Protein AF-N9K340-F1 (afdb_monomer)

Radius of gyration: 23.44 Å; Cα contacts (8 Å, |Δi|>4): 65; chains: 1; bounding box: 48×36×66 Å

Structure (mmCIF, N/CA/C/O backbone):
data_AF-N9K340-F1
#
_entry.id   AF-N9K340-F1
#
loop_
_atom_site.group_PDB
_atom_site.id
_atom_site.type_symbol
_atom_site.label_atom_id
_atom_site.label_alt_id
_atom_site.label_comp_id
_atom_site.label_asym_id
_atom_site.label_entity_id
_atom_site.label_seq_id
_atom_site.pdbx_PDB_ins_code
_atom_site.Cartn_x
_atom_site.Cartn_y
_atom_site.Cartn_z
_atom_site.occupancy
_atom_site.B_iso_or_equiv
_atom_site.auth_seq_id
_atom_site.auth_comp_id
_atom_site.auth_asym_id
_atom_site.auth_atom_id
_atom_site.pdbx_PDB_model_num
ATOM 1 N N . MET A 1 1 ? 16.038 -24.408 -28.583 1.00 32.75 1 MET A N 1
ATOM 2 C CA . MET A 1 1 ? 15.960 -24.865 -27.180 1.00 32.75 1 MET A CA 1
ATOM 3 C C . MET A 1 1 ? 16.897 -23.993 -26.368 1.00 32.75 1 MET A C 1
ATOM 5 O O . MET A 1 1 ? 18.080 -24.291 -26.324 1.00 32.75 1 MET A O 1
ATOM 9 N N . ASN A 1 2 ? 16.390 -22.900 -25.800 1.00 34.09 2 ASN A N 1
ATOM 10 C CA . ASN A 1 2 ? 17.144 -22.103 -24.834 1.00 34.09 2 ASN A CA 1
ATOM 11 C C . ASN A 1 2 ? 16.528 -22.350 -23.462 1.00 34.09 2 ASN A C 1
ATOM 13 O O . ASN A 1 2 ? 15.312 -22.274 -23.296 1.00 34.09 2 ASN A O 1
ATOM 17 N N . GLN A 1 3 ? 17.383 -22.768 -22.536 1.00 34.19 3 GLN A N 1
ATOM 18 C CA . GLN A 1 3 ? 17.030 -23.144 -21.179 1.00 34.19 3 GLN A CA 1
ATOM 19 C C . GLN A 1 3 ? 16.557 -21.898 -20.428 1.00 34.19 3 GLN A C 1
ATOM 21 O O . GLN A 1 3 ? 17.301 -20.932 -20.288 1.00 34.19 3 GLN A O 1
ATOM 26 N N . ILE A 1 4 ? 15.304 -21.933 -19.979 1.00 35.50 4 ILE A N 1
ATOM 27 C CA . ILE A 1 4 ? 14.717 -20.955 -19.068 1.00 35.50 4 ILE A CA 1
ATOM 28 C C . ILE A 1 4 ? 15.376 -21.186 -17.710 1.00 35.50 4 ILE A C 1
ATOM 30 O O . ILE A 1 4 ? 15.131 -22.204 -17.056 1.00 35.50 4 ILE A O 1
ATOM 34 N N . THR A 1 5 ? 16.240 -20.267 -17.294 1.00 33.69 5 THR A N 1
ATOM 35 C CA . THR A 1 5 ? 16.704 -20.179 -15.912 1.00 33.69 5 THR A CA 1
ATOM 36 C C . THR A 1 5 ? 15.493 -19.836 -15.054 1.00 33.69 5 THR A C 1
ATOM 38 O O . THR A 1 5 ? 15.074 -18.685 -14.971 1.00 33.69 5 THR A O 1
ATOM 41 N N . LYS A 1 6 ? 14.889 -20.864 -14.452 1.00 36.81 6 LYS A N 1
ATOM 42 C CA . LYS A 1 6 ? 13.916 -20.696 -13.374 1.00 36.81 6 LYS A CA 1
ATOM 43 C C . LYS A 1 6 ? 14.545 -19.814 -12.297 1.00 36.81 6 LYS A C 1
ATOM 45 O O . LYS A 1 6 ? 15.700 -20.022 -11.924 1.00 36.81 6 LYS A O 1
ATOM 50 N N . CYS A 1 7 ? 13.778 -18.830 -11.840 1.00 34.84 7 CYS A N 1
ATOM 51 C CA . CYS A 1 7 ? 14.108 -17.972 -10.712 1.00 34.84 7 CYS A CA 1
ATOM 52 C C . CYS A 1 7 ? 14.379 -18.870 -9.489 1.00 34.84 7 CYS A C 1
ATOM 54 O O . CYS A 1 7 ? 13.453 -19.395 -8.881 1.00 34.84 7 CYS A O 1
ATOM 56 N N . ASN A 1 8 ? 15.655 -19.131 -9.202 1.00 35.75 8 ASN A N 1
ATOM 57 C CA . ASN A 1 8 ? 16.120 -20.098 -8.199 1.00 35.75 8 ASN A CA 1
ATOM 58 C C . ASN A 1 8 ? 16.281 -19.479 -6.802 1.00 35.75 8 ASN A C 1
ATOM 60 O O . ASN A 1 8 ? 17.032 -20.002 -5.982 1.00 35.75 8 ASN A O 1
ATOM 64 N N . ASP A 1 9 ? 15.608 -18.366 -6.520 1.00 34.22 9 ASP A N 1
ATOM 65 C CA . ASP A 1 9 ? 15.718 -17.705 -5.225 1.00 34.22 9 ASP A CA 1
ATOM 66 C C . ASP A 1 9 ? 14.346 -17.645 -4.551 1.00 34.22 9 ASP A C 1
ATOM 68 O O . ASP A 1 9 ? 13.555 -16.724 -4.756 1.00 34.22 9 ASP A O 1
ATOM 72 N N . GLU A 1 10 ? 14.056 -18.660 -3.735 1.00 34.25 10 GLU A N 1
ATOM 73 C CA . GLU A 1 10 ? 12.842 -18.761 -2.911 1.00 34.25 10 GLU A CA 1
ATOM 74 C C . GLU A 1 10 ? 12.704 -17.596 -1.907 1.00 34.25 10 GLU A C 1
ATOM 76 O O . GLU A 1 10 ? 11.651 -17.432 -1.296 1.00 34.25 10 GLU A O 1
ATOM 81 N N . ARG A 1 11 ? 13.718 -16.725 -1.767 1.00 36.38 11 ARG A N 1
ATOM 82 C CA . ARG A 1 11 ? 13.609 -15.465 -1.012 1.00 36.38 11 ARG A CA 1
ATOM 83 C C . ARG A 1 11 ? 13.090 -14.279 -1.829 1.00 36.38 11 ARG A C 1
ATOM 85 O O . ARG A 1 11 ? 12.691 -13.289 -1.226 1.00 36.38 11 ARG A O 1
ATOM 92 N N . MET A 1 12 ? 13.069 -14.350 -3.164 1.00 39.56 12 MET A N 1
ATOM 93 C CA . MET A 1 12 ? 12.691 -13.220 -4.032 1.00 39.56 12 MET A CA 1
ATOM 94 C C . MET A 1 12 ? 11.204 -13.165 -4.419 1.00 39.56 12 MET A C 1
ATOM 96 O O . MET A 1 12 ? 10.779 -12.187 -5.027 1.00 39.56 12 MET A O 1
ATOM 100 N N . CYS A 1 13 ? 10.397 -14.166 -4.058 1.00 38.19 13 CYS A N 1
ATOM 101 C CA . CYS A 1 13 ? 9.018 -14.315 -4.538 1.00 38.19 13 CYS A CA 1
ATOM 102 C C . CYS A 1 13 ? 7.991 -14.384 -3.393 1.00 38.19 13 CYS A C 1
ATOM 104 O O . CYS A 1 13 ? 7.126 -15.256 -3.372 1.00 38.19 13 CYS A O 1
ATOM 106 N N . ALA A 1 14 ? 8.089 -13.508 -2.388 1.00 37.84 14 ALA A N 1
ATOM 107 C CA . ALA A 1 14 ? 7.215 -13.623 -1.217 1.00 37.84 14 ALA A CA 1
ATOM 108 C C . ALA A 1 14 ? 5.802 -13.036 -1.400 1.00 37.84 14 ALA A C 1
ATOM 110 O O . ALA A 1 14 ? 4.915 -13.411 -0.638 1.00 37.84 14 ALA A O 1
ATOM 111 N N . ARG A 1 15 ? 5.537 -12.142 -2.366 1.00 49.62 15 ARG A N 1
ATOM 112 C CA . ARG A 1 15 ? 4.196 -11.539 -2.532 1.00 49.62 15 ARG A CA 1
ATOM 113 C C . ARG A 1 15 ? 3.896 -11.162 -3.990 1.00 49.62 15 ARG A C 1
ATOM 115 O O . ARG A 1 15 ? 3.839 -9.987 -4.327 1.00 49.62 15 ARG A O 1
ATOM 122 N N . CYS A 1 16 ? 3.677 -12.148 -4.862 1.00 49.28 16 CYS A N 1
ATOM 123 C CA . CYS A 1 16 ? 2.998 -11.883 -6.135 1.00 49.28 16 CYS A CA 1
ATOM 124 C C . CYS A 1 16 ? 1.547 -11.479 -5.833 1.00 49.28 16 CYS A C 1
ATOM 126 O O . CYS A 1 16 ? 0.801 -12.245 -5.218 1.00 49.28 16 CYS A O 1
ATOM 128 N N . PHE A 1 17 ? 1.143 -10.271 -6.224 1.00 56.69 17 PHE A N 1
ATOM 129 C CA . PHE A 1 17 ? -0.256 -9.851 -6.130 1.00 56.69 17 PHE A CA 1
ATOM 130 C C . PHE A 1 17 ? -1.088 -10.584 -7.192 1.00 56.69 17 PHE A C 1
ATOM 132 O O . PHE A 1 17 ? -0.583 -10.871 -8.278 1.00 56.69 17 PHE A O 1
ATOM 139 N N . THR A 1 18 ? -2.359 -10.879 -6.893 1.00 58.28 18 THR A N 1
ATOM 140 C CA . THR A 1 18 ? -3.315 -11.379 -7.896 1.00 58.28 18 THR A CA 1
ATOM 141 C C . THR A 1 18 ? -3.421 -10.383 -9.056 1.00 58.28 18 THR A C 1
ATOM 143 O O . THR A 1 18 ? -3.260 -9.182 -8.829 1.00 58.28 18 THR A O 1
ATOM 146 N N . GLY A 1 19 ? -3.685 -10.869 -10.277 1.00 59.16 19 GLY A N 1
ATOM 147 C CA . GLY A 1 19 ? -3.642 -10.072 -11.518 1.00 59.16 19 GLY A CA 1
ATOM 148 C C . GLY A 1 19 ? -4.290 -8.689 -11.397 1.00 59.16 19 GLY A C 1
ATOM 149 O O . GLY A 1 19 ? -3.612 -7.683 -11.589 1.00 59.16 19 GLY A O 1
ATOM 150 N N . ASP A 1 20 ? -5.535 -8.632 -10.920 1.00 65.00 20 ASP A N 1
ATOM 151 C CA . ASP A 1 20 ? -6.284 -7.376 -10.754 1.00 65.00 20 ASP A CA 1
ATOM 152 C C . ASP A 1 20 ? -5.611 -6.385 -9.787 1.00 65.00 20 ASP A C 1
ATOM 154 O O . ASP A 1 20 ? -5.594 -5.175 -10.012 1.00 65.00 20 ASP A O 1
ATOM 158 N N . LYS A 1 21 ? -5.018 -6.880 -8.694 1.00 71.00 21 LYS A N 1
ATOM 159 C CA . LYS A 1 21 ? -4.342 -6.028 -7.706 1.00 71.00 21 LYS A CA 1
ATOM 160 C C . LYS A 1 21 ? -2.983 -5.547 -8.218 1.00 71.00 21 LYS A C 1
ATOM 162 O O . LYS A 1 21 ? -2.578 -4.430 -7.898 1.00 71.00 21 LYS A O 1
ATOM 167 N N . CYS A 1 22 ? -2.293 -6.365 -9.012 1.00 75.50 22 CYS A N 1
ATOM 168 C CA . CYS A 1 22 ? -1.047 -5.972 -9.660 1.00 75.50 22 CYS A CA 1
ATOM 169 C C . CYS A 1 22 ? -1.284 -4.853 -10.683 1.00 75.50 22 CYS A C 1
ATOM 171 O O . CYS A 1 22 ? -0.554 -3.865 -10.667 1.00 75.50 22 CYS A O 1
ATOM 173 N N . GLU A 1 23 ? -2.336 -4.956 -11.498 1.00 81.12 23 GLU A N 1
ATOM 174 C CA . GLU A 1 23 ? -2.673 -3.943 -12.502 1.00 81.12 23 GLU A CA 1
ATOM 175 C C . GLU A 1 23 ? -2.996 -2.581 -11.872 1.00 81.12 23 GLU A C 1
ATOM 177 O O . GLU A 1 23 ? -2.428 -1.563 -12.275 1.00 81.12 23 GLU A O 1
ATOM 182 N N . VAL A 1 24 ? -3.854 -2.554 -10.845 1.00 85.31 24 VAL A N 1
ATOM 183 C CA . VAL A 1 24 ? -4.186 -1.314 -10.122 1.00 85.31 24 VAL A CA 1
ATOM 184 C C . VAL A 1 24 ? -2.930 -0.700 -9.505 1.00 85.31 24 VAL A C 1
ATOM 186 O O . VAL A 1 24 ? -2.683 0.496 -9.652 1.00 85.31 24 VAL A O 1
ATOM 189 N N . MET A 1 25 ? -2.097 -1.519 -8.862 1.00 87.56 25 MET A N 1
ATOM 190 C CA . MET A 1 25 ? -0.860 -1.056 -8.235 1.00 87.56 25 MET A CA 1
ATOM 191 C C . MET A 1 25 ? 0.142 -0.515 -9.261 1.00 87.56 25 MET A C 1
ATOM 193 O O . MET A 1 25 ? 0.761 0.520 -9.017 1.00 87.56 25 MET A O 1
ATOM 197 N N . ARG A 1 26 ? 0.279 -1.179 -10.416 1.00 89.69 26 ARG A N 1
ATOM 198 C CA . ARG A 1 26 ? 1.107 -0.715 -11.535 1.00 89.69 26 ARG A CA 1
ATOM 199 C C . ARG A 1 26 ? 0.601 0.633 -12.030 1.00 89.69 26 ARG A C 1
ATOM 201 O O . ARG A 1 26 ? 1.379 1.574 -12.118 1.00 89.69 26 ARG A O 1
ATOM 208 N N . SER A 1 27 ? -0.703 0.756 -12.276 1.00 90.69 27 SER A N 1
ATOM 209 C CA . SER A 1 27 ? -1.311 2.006 -12.740 1.00 90.69 27 SER A CA 1
ATOM 210 C C . SER A 1 27 ? -1.050 3.173 -11.783 1.00 90.69 27 SER A C 1
ATOM 212 O O . SER A 1 27 ? -0.763 4.285 -12.224 1.00 90.69 27 SER A O 1
ATOM 214 N N . GLU A 1 28 ? -1.109 2.938 -10.472 1.00 92.31 28 GLU A N 1
ATOM 215 C CA . GLU A 1 28 ? -0.773 3.956 -9.473 1.00 92.31 28 GLU A CA 1
ATOM 216 C C . GLU A 1 28 ? 0.729 4.271 -9.436 1.00 92.31 28 GLU A C 1
ATOM 218 O O . GLU A 1 28 ? 1.117 5.440 -9.365 1.00 92.31 28 GLU A O 1
ATOM 223 N N . PHE A 1 29 ? 1.592 3.260 -9.549 1.00 92.12 29 PHE A N 1
ATOM 224 C CA . PHE A 1 29 ? 3.037 3.461 -9.645 1.00 92.12 29 PHE A CA 1
ATOM 225 C C . PHE A 1 29 ? 3.433 4.286 -10.875 1.00 92.12 29 PHE A C 1
ATOM 227 O O . PHE A 1 29 ? 4.284 5.172 -10.777 1.00 92.12 29 PHE A O 1
ATOM 234 N N . GLU A 1 30 ? 2.782 4.063 -12.013 1.00 91.31 30 GLU A N 1
ATOM 235 C CA . GLU A 1 30 ? 3.055 4.767 -13.269 1.00 91.31 30 GLU A CA 1
ATOM 236 C C . GLU A 1 30 ? 2.673 6.255 -13.231 1.00 91.31 30 GLU A C 1
ATOM 238 O O . GLU A 1 30 ? 3.148 7.051 -14.042 1.00 91.31 30 GLU A O 1
ATOM 243 N N . LYS A 1 31 ? 1.881 6.669 -12.235 1.00 91.88 31 LYS A N 1
ATOM 244 C CA . LYS A 1 31 ? 1.580 8.080 -11.942 1.00 91.88 31 LYS A CA 1
ATOM 245 C C . LYS A 1 31 ? 2.639 8.743 -11.056 1.00 91.88 31 LYS A C 1
ATOM 247 O O . LYS A 1 31 ? 2.577 9.948 -10.814 1.00 91.88 31 LYS A O 1
ATOM 252 N N . THR A 1 32 ? 3.596 7.985 -10.521 1.00 90.94 32 THR A N 1
ATOM 253 C CA . THR A 1 32 ? 4.619 8.525 -9.619 1.00 90.94 32 THR A CA 1
ATOM 254 C C . THR A 1 32 ? 5.727 9.248 -10.381 1.00 90.94 32 THR A C 1
ATOM 256 O O . THR A 1 32 ? 6.099 8.878 -11.493 1.00 90.94 32 THR A O 1
ATOM 259 N N . LYS A 1 33 ? 6.362 10.226 -9.722 1.00 87.69 33 LYS A N 1
ATOM 260 C CA . LYS A 1 33 ? 7.561 10.902 -10.254 1.00 87.69 33 LYS A CA 1
ATOM 261 C C . LYS A 1 33 ? 8.701 9.931 -10.577 1.00 87.69 33 LYS A C 1
ATOM 263 O O . LYS A 1 33 ? 9.496 10.208 -11.467 1.00 87.69 33 LYS A O 1
ATOM 268 N N . ALA A 1 34 ? 8.795 8.814 -9.848 1.00 85.56 34 ALA A N 1
ATOM 269 C CA . ALA A 1 34 ? 9.806 7.791 -10.099 1.00 85.56 34 ALA A CA 1
ATOM 270 C C . ALA A 1 34 ? 9.620 7.169 -11.488 1.00 85.56 34 ALA A C 1
ATOM 272 O O . ALA A 1 34 ? 10.580 7.077 -12.249 1.00 85.56 34 ALA A O 1
ATOM 273 N N . TYR A 1 35 ? 8.380 6.829 -11.848 1.00 89.06 35 TYR A N 1
ATOM 274 C CA . TYR A 1 35 ? 8.064 6.342 -13.185 1.00 89.06 35 TYR A CA 1
ATOM 275 C C . TYR A 1 35 ? 8.191 7.437 -14.251 1.00 89.06 35 TYR A C 1
ATOM 277 O O . TYR A 1 35 ? 8.727 7.187 -15.329 1.00 89.06 35 TYR A O 1
ATOM 285 N N . GLU A 1 36 ? 7.780 8.676 -13.956 1.00 86.12 36 GLU A N 1
ATOM 286 C CA . GLU A 1 36 ? 7.881 9.784 -14.917 1.00 86.12 36 GLU A CA 1
ATOM 287 C C . GLU A 1 36 ? 9.304 10.043 -15.420 1.00 86.12 36 GLU A C 1
ATOM 289 O O . GLU A 1 36 ? 9.473 10.403 -16.586 1.00 86.12 36 GLU A O 1
ATOM 294 N N . LEU A 1 37 ? 10.316 9.850 -14.570 1.00 82.25 37 LEU A N 1
ATOM 295 C CA . LEU A 1 37 ? 11.727 9.974 -14.954 1.00 82.25 37 LEU A CA 1
ATOM 296 C C . LEU A 1 37 ? 12.164 8.896 -15.954 1.00 82.25 37 LEU A C 1
ATOM 298 O O . LEU A 1 37 ? 13.110 9.112 -16.708 1.00 82.25 37 LEU A O 1
ATOM 302 N N . CYS A 1 38 ? 11.456 7.769 -15.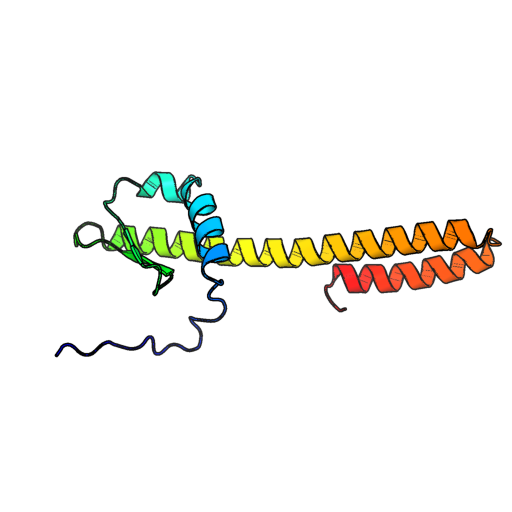973 1.00 81.12 38 CYS A N 1
ATOM 303 C CA . CYS A 1 38 ? 11.822 6.562 -16.700 1.00 81.12 38 CYS A CA 1
ATOM 304 C C . CYS A 1 38 ? 10.943 6.317 -17.942 1.00 81.12 38 CYS A C 1
ATOM 306 O O . CYS A 1 38 ? 11.288 5.522 -18.812 1.00 81.12 38 CYS A O 1
ATOM 308 N N . LYS A 1 39 ? 9.802 7.010 -18.066 1.00 72.94 39 LYS A N 1
ATOM 309 C CA . LYS A 1 39 ? 8.784 6.751 -19.105 1.00 72.94 39 LYS A CA 1
ATOM 310 C C . LYS A 1 39 ? 9.277 6.887 -20.552 1.00 72.94 39 LYS A C 1
ATOM 312 O O . LYS A 1 39 ? 8.622 6.403 -21.469 1.00 72.94 39 LYS A O 1
ATOM 317 N N . SER A 1 40 ? 10.392 7.582 -20.785 1.00 73.50 40 SER A N 1
ATOM 318 C CA . SER A 1 40 ? 10.971 7.772 -22.122 1.00 73.50 40 SER A CA 1
ATOM 319 C C . SER A 1 40 ? 11.844 6.601 -22.587 1.00 73.50 40 SER A C 1
ATOM 321 O O . SER A 1 40 ? 12.254 6.585 -23.747 1.00 73.50 40 SER A O 1
ATOM 323 N N . TRP A 1 41 ? 12.119 5.618 -21.724 1.00 74.50 41 TRP A N 1
ATOM 324 C CA . TRP A 1 41 ? 13.128 4.576 -21.955 1.00 74.50 41 TRP A CA 1
ATOM 325 C C . TRP A 1 41 ? 12.627 3.348 -22.732 1.00 74.50 41 TRP A C 1
ATOM 327 O O . TRP A 1 41 ? 13.269 2.306 -22.691 1.00 74.50 41 TRP A O 1
ATOM 337 N N . GLN A 1 42 ? 11.498 3.450 -23.450 1.00 80.44 42 GLN A N 1
ATOM 338 C CA . GLN A 1 42 ? 10.943 2.361 -24.279 1.00 80.44 42 GLN A CA 1
ATOM 339 C C . GLN A 1 42 ? 10.930 1.013 -23.535 1.00 80.44 42 GLN A C 1
ATOM 341 O O . GLN A 1 42 ? 11.607 0.054 -23.924 1.00 80.44 42 GLN A O 1
ATOM 346 N N . MET A 1 43 ? 10.215 0.987 -22.413 1.00 86.00 43 MET A N 1
ATOM 347 C CA . MET A 1 43 ? 10.114 -0.178 -21.543 1.00 86.00 43 MET A CA 1
ATOM 348 C C . MET A 1 43 ? 8.696 -0.731 -21.585 1.00 86.00 43 MET A C 1
ATOM 350 O O . MET A 1 43 ? 7.735 0.036 -21.577 1.00 86.00 43 MET A O 1
ATOM 354 N N . ASP A 1 44 ? 8.602 -2.052 -21.585 1.00 89.44 44 ASP A N 1
ATOM 355 C CA . ASP A 1 44 ? 7.356 -2.799 -21.477 1.00 89.44 44 ASP A CA 1
ATOM 356 C C . ASP A 1 44 ? 7.298 -3.470 -20.101 1.00 89.44 44 ASP A C 1
ATOM 358 O O . ASP A 1 44 ? 8.331 -3.712 -19.468 1.00 89.44 44 ASP A O 1
ATOM 362 N N . PHE A 1 45 ? 6.091 -3.762 -19.620 1.00 90.25 45 PHE A N 1
ATOM 363 C CA . PHE A 1 45 ? 5.890 -4.500 -18.377 1.00 90.25 45 PHE A CA 1
ATOM 364 C C . PHE A 1 45 ? 5.545 -5.955 -18.690 1.00 90.25 45 PHE A C 1
ATOM 366 O O . PHE A 1 45 ? 4.561 -6.232 -19.371 1.00 90.25 45 PHE A O 1
ATOM 373 N N . ASP A 1 46 ? 6.347 -6.880 -18.176 1.00 89.81 46 ASP A N 1
ATOM 374 C CA . ASP A 1 46 ? 6.058 -8.308 -18.203 1.00 89.81 46 ASP A CA 1
ATOM 375 C C . ASP A 1 46 ? 5.113 -8.637 -17.041 1.00 89.81 46 ASP A C 1
ATOM 377 O O . ASP A 1 46 ? 5.491 -8.529 -15.873 1.00 89.81 46 ASP A O 1
ATOM 381 N N . GLU A 1 47 ? 3.871 -9.002 -17.356 1.00 85.62 47 GLU A N 1
ATOM 382 C CA . GLU A 1 47 ? 2.844 -9.309 -16.354 1.00 85.62 47 GLU A CA 1
ATOM 383 C C . GLU A 1 47 ? 3.069 -10.653 -15.653 1.00 85.62 47 GLU A C 1
ATOM 385 O O . GLU A 1 47 ? 2.664 -10.809 -14.500 1.00 85.62 47 GLU A O 1
ATOM 390 N N . GLU A 1 48 ? 3.739 -11.605 -16.310 1.00 84.81 48 GLU A N 1
ATOM 391 C CA . GLU A 1 48 ? 4.052 -12.915 -15.734 1.00 84.81 48 GLU A CA 1
ATOM 392 C C . GLU A 1 48 ? 5.195 -12.789 -14.724 1.00 84.81 48 GLU A C 1
ATOM 394 O O . GLU A 1 48 ? 5.115 -13.309 -13.610 1.00 84.81 48 GLU A O 1
ATOM 399 N N . LEU A 1 49 ? 6.238 -12.043 -15.090 1.00 85.00 49 LEU A N 1
ATOM 400 C CA . LEU A 1 49 ? 7.386 -11.780 -14.222 1.00 85.00 49 LEU A CA 1
ATOM 401 C C . LEU A 1 49 ? 7.148 -10.621 -13.245 1.00 85.00 49 LEU A C 1
ATOM 403 O O . LEU A 1 49 ? 7.907 -10.466 -12.289 1.00 85.00 49 LEU A O 1
ATOM 407 N N . GLN A 1 50 ? 6.102 -9.820 -13.467 1.00 86.75 50 GLN A N 1
ATOM 408 C CA . GLN A 1 50 ? 5.792 -8.584 -12.740 1.00 86.75 50 GLN A CA 1
ATOM 409 C C . GLN A 1 50 ? 6.969 -7.594 -12.710 1.00 86.75 50 GLN A C 1
ATOM 411 O O . GLN A 1 50 ? 7.260 -6.976 -11.680 1.00 86.75 50 GLN A O 1
ATOM 416 N N . THR A 1 51 ? 7.648 -7.437 -13.848 1.00 90.31 51 THR A N 1
ATOM 417 C CA . THR A 1 51 ? 8.839 -6.584 -13.992 1.00 90.31 51 THR A CA 1
ATOM 418 C C . THR A 1 51 ? 8.843 -5.815 -15.301 1.00 90.31 51 THR A C 1
ATOM 420 O O . THR A 1 51 ? 8.395 -6.313 -16.327 1.00 90.31 51 THR A O 1
ATOM 423 N N . TYR A 1 52 ? 9.449 -4.633 -15.292 1.00 91.44 52 TYR A N 1
ATOM 424 C CA . TYR A 1 52 ? 9.758 -3.893 -16.508 1.00 91.44 52 TYR A CA 1
ATOM 425 C C . TYR A 1 52 ? 10.948 -4.516 -17.243 1.00 91.44 52 TYR A C 1
ATOM 427 O O . TYR A 1 52 ? 11.902 -4.988 -16.618 1.00 91.44 52 TYR A O 1
ATOM 435 N N . TYR A 1 53 ? 10.924 -4.468 -18.570 1.00 91.00 53 TYR A N 1
ATOM 436 C CA . TYR A 1 53 ? 12.036 -4.848 -19.434 1.00 91.00 53 TYR A CA 1
ATOM 437 C C . TYR A 1 53 ? 12.131 -3.904 -20.636 1.00 91.00 53 TYR A C 1
ATOM 439 O O . TYR A 1 53 ? 11.205 -3.162 -20.948 1.00 91.00 53 TYR A O 1
ATOM 447 N N . SER A 1 54 ? 13.268 -3.932 -21.330 1.00 89.56 54 SER A N 1
ATOM 448 C CA . SER A 1 54 ? 13.421 -3.277 -22.627 1.00 89.56 54 SER A CA 1
ATOM 449 C C . SER A 1 54 ? 14.144 -4.213 -23.577 1.00 89.56 54 SER A C 1
ATOM 451 O O . SER A 1 54 ? 15.116 -4.873 -23.203 1.00 89.56 54 SER A O 1
ATOM 453 N N . ILE A 1 55 ? 13.673 -4.260 -24.820 1.00 87.38 55 ILE A N 1
ATOM 454 C CA . ILE A 1 55 ? 14.332 -5.003 -25.899 1.00 87.38 55 ILE A CA 1
ATOM 455 C C . ILE A 1 55 ? 15.590 -4.253 -26.363 1.00 87.38 55 ILE A C 1
ATOM 457 O O . ILE A 1 55 ? 16.505 -4.859 -26.916 1.00 87.38 55 ILE A O 1
ATOM 461 N N . ASN A 1 56 ? 15.662 -2.939 -26.121 1.00 86.62 56 ASN A N 1
ATOM 462 C CA . ASN A 1 56 ? 16.819 -2.128 -26.459 1.00 86.62 56 ASN A CA 1
ATOM 463 C C . ASN A 1 56 ? 17.884 -2.229 -25.346 1.00 86.62 56 ASN A C 1
ATOM 465 O O . ASN A 1 56 ? 17.668 -1.718 -24.243 1.00 86.62 56 ASN A O 1
ATOM 469 N N . PRO A 1 57 ? 19.066 -2.815 -25.622 1.00 86.00 57 PRO A N 1
ATOM 470 C CA . PRO A 1 57 ? 20.107 -3.006 -24.611 1.00 86.00 57 PRO A CA 1
ATOM 471 C C . PRO A 1 57 ? 20.639 -1.702 -24.003 1.00 86.00 57 PRO A C 1
ATOM 473 O O . PRO A 1 57 ? 21.197 -1.726 -22.907 1.00 86.00 57 PRO A O 1
ATOM 476 N N . MET A 1 58 ? 20.466 -0.565 -24.688 1.00 87.25 58 MET A N 1
ATOM 477 C CA . MET A 1 58 ? 20.884 0.748 -24.193 1.00 87.25 58 MET A CA 1
ATOM 478 C C . MET A 1 58 ? 20.188 1.125 -22.876 1.00 87.25 58 MET A C 1
ATOM 480 O O . MET A 1 58 ? 20.790 1.810 -22.056 1.00 87.25 58 MET A O 1
ATOM 484 N N . PHE A 1 59 ? 18.971 0.622 -22.645 1.00 85.19 59 PHE A N 1
ATOM 485 C CA . PHE A 1 59 ? 18.167 0.908 -21.454 1.00 85.19 59 PHE A CA 1
ATOM 486 C C . PHE A 1 59 ? 18.287 -0.176 -20.367 1.00 85.19 59 PHE A C 1
ATOM 488 O O . PHE A 1 59 ? 17.448 -0.272 -19.478 1.00 85.19 59 PHE A O 1
ATOM 495 N N . HIS A 1 60 ? 19.315 -1.031 -20.387 1.00 83.50 60 HIS A N 1
ATOM 496 C CA . HIS A 1 60 ? 19.434 -2.101 -19.385 1.00 83.50 60 HIS A CA 1
ATOM 497 C C . HIS A 1 60 ? 19.634 -1.574 -17.947 1.00 83.50 60 HIS A C 1
ATOM 499 O O . HIS A 1 60 ? 19.031 -2.075 -16.993 1.00 83.50 60 HIS A O 1
ATOM 505 N N . SER A 1 61 ? 20.457 -0.531 -17.784 1.00 85.38 61 SER A N 1
ATOM 506 C CA . SER A 1 61 ? 20.648 0.131 -16.482 1.00 85.38 61 SER A CA 1
ATOM 507 C C . SER A 1 61 ? 19.349 0.777 -15.996 1.00 85.38 61 SER A C 1
ATOM 509 O O . SER A 1 61 ? 18.970 0.662 -14.834 1.00 85.38 61 SER A O 1
ATOM 511 N N . ASP A 1 62 ? 18.642 1.403 -16.922 1.00 85.94 62 ASP A N 1
ATOM 512 C CA . ASP A 1 62 ? 17.369 2.087 -16.733 1.00 85.94 62 ASP A CA 1
ATOM 513 C C . ASP A 1 62 ? 16.258 1.125 -16.270 1.00 85.94 62 ASP A C 1
ATOM 515 O O . ASP A 1 62 ? 15.588 1.365 -15.262 1.00 85.94 62 ASP A O 1
ATOM 519 N N . VAL A 1 63 ? 16.163 -0.046 -16.909 1.00 88.62 63 VAL A N 1
ATOM 520 C CA . VAL A 1 63 ? 15.299 -1.164 -16.494 1.00 88.62 63 VAL A CA 1
ATOM 521 C C . VAL A 1 63 ? 15.592 -1.607 -15.055 1.00 88.62 63 VAL A C 1
ATOM 523 O O . VAL A 1 63 ? 14.680 -1.918 -14.287 1.00 88.62 63 VAL A O 1
ATOM 526 N N . THR A 1 64 ? 16.863 -1.620 -14.652 1.00 88.12 64 THR A N 1
ATOM 527 C CA . THR A 1 64 ? 17.249 -1.993 -13.282 1.00 88.12 64 THR A CA 1
ATOM 528 C C . THR A 1 64 ? 16.758 -0.960 -12.265 1.00 88.12 64 THR A C 1
ATOM 530 O O . THR A 1 64 ? 16.247 -1.324 -11.199 1.00 88.12 64 THR A O 1
ATOM 533 N N . VAL A 1 65 ? 16.866 0.329 -12.599 1.00 89.12 65 VAL A N 1
ATOM 534 C CA . VAL A 1 65 ? 16.406 1.430 -11.742 1.00 89.12 65 VAL A CA 1
ATOM 535 C C . VAL A 1 65 ? 14.892 1.376 -11.561 1.00 89.12 65 VAL A C 1
ATOM 537 O O . VAL A 1 65 ? 14.419 1.404 -10.421 1.00 89.12 65 VAL A O 1
ATOM 540 N N . ILE A 1 66 ? 14.125 1.244 -12.648 1.00 90.56 66 ILE A N 1
ATOM 541 C CA . ILE A 1 66 ? 12.662 1.237 -12.540 1.00 90.56 66 ILE A CA 1
ATOM 542 C C . ILE A 1 66 ? 12.150 0.001 -11.798 1.00 90.56 66 ILE A C 1
ATOM 544 O O . ILE A 1 66 ? 11.252 0.123 -10.970 1.00 90.56 66 ILE A O 1
ATOM 548 N N . ASN A 1 67 ? 12.766 -1.168 -12.000 1.00 90.88 67 ASN A N 1
ATOM 549 C CA . ASN A 1 67 ? 12.399 -2.378 -11.266 1.00 90.88 67 ASN A CA 1
ATOM 550 C C . ASN A 1 67 ? 12.709 -2.264 -9.772 1.00 90.88 67 ASN A C 1
ATOM 552 O O . ASN A 1 67 ? 11.952 -2.771 -8.947 1.00 90.88 67 ASN A O 1
ATOM 556 N N . SER A 1 68 ? 13.788 -1.571 -9.407 1.00 90.50 68 SER A N 1
ATOM 557 C CA . SER A 1 68 ? 14.091 -1.285 -8.002 1.00 90.50 68 SER A CA 1
ATOM 558 C C . SER A 1 68 ? 13.034 -0.363 -7.390 1.00 90.50 68 SER A C 1
ATOM 560 O O . SER A 1 68 ? 12.506 -0.654 -6.319 1.00 90.50 68 SER A O 1
ATOM 562 N N . ALA A 1 69 ? 12.661 0.711 -8.095 1.00 91.44 69 ALA A N 1
ATOM 563 C CA . ALA A 1 69 ? 11.608 1.624 -7.655 1.00 91.44 69 ALA A CA 1
ATOM 564 C C . ALA A 1 69 ? 10.237 0.934 -7.548 1.00 91.44 69 ALA A C 1
ATOM 566 O O . ALA A 1 69 ? 9.501 1.183 -6.592 1.00 91.44 69 ALA A O 1
ATOM 567 N N . TRP A 1 70 ? 9.920 0.047 -8.491 1.00 92.00 70 TRP A N 1
ATOM 568 C CA . TRP A 1 70 ? 8.704 -0.760 -8.491 1.00 92.00 70 TRP A CA 1
ATOM 569 C C . TRP A 1 70 ? 8.637 -1.683 -7.271 1.00 92.00 70 TRP A C 1
ATOM 571 O O . TRP A 1 70 ? 7.651 -1.646 -6.540 1.00 92.00 70 TRP A O 1
ATOM 581 N N . ARG A 1 71 ? 9.714 -2.416 -6.957 1.00 89.62 71 ARG A N 1
ATOM 582 C CA . ARG A 1 71 ? 9.779 -3.265 -5.751 1.00 89.62 71 ARG A CA 1
ATOM 583 C C . ARG A 1 71 ? 9.585 -2.465 -4.466 1.00 89.62 71 ARG A C 1
ATOM 585 O O . ARG A 1 71 ? 8.760 -2.826 -3.634 1.00 89.62 71 ARG A O 1
ATOM 592 N N . MET A 1 72 ? 10.278 -1.334 -4.337 1.00 89.94 72 MET A N 1
ATOM 593 C CA . MET A 1 72 ? 10.113 -0.449 -3.178 1.00 89.94 72 MET A CA 1
ATOM 594 C C . MET A 1 72 ? 8.677 0.077 -3.057 1.00 89.94 72 MET A C 1
ATOM 596 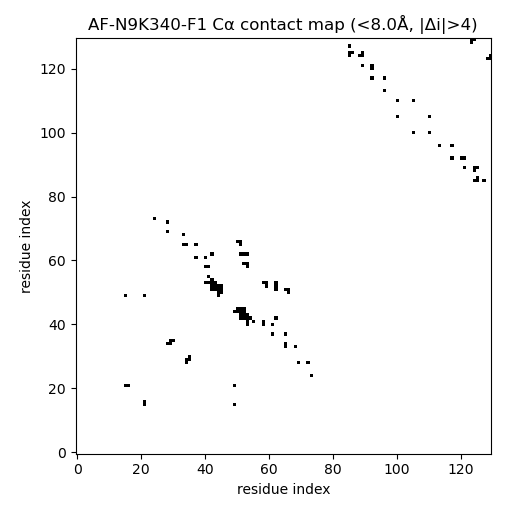O O . MET A 1 72 ? 8.170 0.287 -1.955 1.00 89.94 72 MET A O 1
ATOM 600 N N . TYR A 1 73 ? 8.008 0.326 -4.184 1.00 90.62 73 TYR A N 1
ATOM 601 C CA . TYR A 1 73 ? 6.607 0.727 -4.192 1.00 90.62 73 TYR A CA 1
ATOM 602 C C . TYR A 1 73 ? 5.690 -0.405 -3.709 1.00 90.62 73 TYR A C 1
ATOM 604 O O . TYR A 1 73 ? 4.849 -0.165 -2.846 1.00 90.62 73 TYR A O 1
ATOM 612 N N . GLN A 1 74 ? 5.895 -1.632 -4.195 1.00 87.44 74 GLN A N 1
ATOM 613 C CA . GLN A 1 74 ? 5.144 -2.819 -3.772 1.00 87.44 74 GLN A CA 1
ATOM 614 C C . GLN A 1 74 ? 5.288 -3.096 -2.266 1.00 87.44 74 GLN A C 1
ATOM 616 O O . GLN A 1 74 ? 4.297 -3.365 -1.581 1.00 87.44 74 GLN A O 1
ATOM 621 N N . GLU A 1 75 ? 6.507 -2.996 -1.734 1.00 87.44 75 GLU A N 1
ATOM 622 C CA . GLU A 1 75 ? 6.785 -3.158 -0.302 1.00 87.44 75 GLU A CA 1
ATOM 623 C C . GLU A 1 75 ? 6.018 -2.123 0.525 1.00 87.44 75 GLU A C 1
ATOM 625 O O . GLU A 1 75 ? 5.236 -2.491 1.405 1.00 87.44 75 GLU A O 1
ATOM 630 N N . ARG A 1 76 ? 6.130 -0.837 0.166 1.00 88.94 76 ARG A N 1
ATOM 631 C CA . ARG A 1 76 ? 5.395 0.235 0.853 1.00 88.94 76 ARG A CA 1
ATOM 632 C C . ARG A 1 76 ? 3.887 0.079 0.753 1.00 88.94 76 ARG A C 1
ATOM 634 O O . ARG A 1 76 ? 3.191 0.332 1.731 1.00 88.94 76 ARG A O 1
ATOM 641 N N . GLN A 1 77 ? 3.367 -0.334 -0.399 1.00 86.81 77 GLN A N 1
ATOM 642 C CA . GLN A 1 77 ? 1.931 -0.552 -0.538 1.00 86.81 77 GLN A CA 1
ATOM 643 C C . GLN A 1 77 ? 1.453 -1.674 0.386 1.00 86.81 77 GLN A C 1
ATOM 645 O O . GLN A 1 77 ? 0.353 -1.610 0.928 1.00 86.81 77 GLN A O 1
ATOM 650 N N . THR A 1 78 ? 2.300 -2.672 0.629 1.00 85.56 78 THR A N 1
ATOM 651 C CA . THR A 1 78 ? 1.963 -3.737 1.566 1.00 85.56 78 THR A CA 1
ATOM 652 C C . THR A 1 78 ? 1.957 -3.254 3.015 1.00 85.56 78 THR A C 1
ATOM 654 O O . THR A 1 78 ? 1.050 -3.608 3.766 1.00 85.56 78 THR A O 1
ATOM 657 N N . GLU A 1 79 ? 2.913 -2.409 3.403 1.00 87.94 79 GLU A N 1
ATOM 658 C CA . GLU A 1 79 ? 2.911 -1.761 4.722 1.00 87.94 79 GLU A CA 1
ATOM 659 C C . GLU A 1 79 ? 1.663 -0.889 4.918 1.00 87.94 79 GLU A C 1
ATOM 661 O O . GLU A 1 79 ? 1.029 -0.937 5.972 1.00 87.94 79 GLU A O 1
ATOM 666 N N . VAL A 1 80 ? 1.264 -0.131 3.890 1.00 89.00 80 VAL A N 1
ATOM 667 C CA . VAL A 1 80 ? 0.032 0.671 3.905 1.00 89.00 80 VAL A CA 1
ATOM 668 C C . VAL A 1 80 ? -1.197 -0.215 4.096 1.00 89.00 80 VAL A C 1
ATOM 670 O O . VAL A 1 80 ? -2.040 0.103 4.931 1.00 89.00 80 VAL A O 1
ATOM 673 N N . ASP A 1 81 ? -1.290 -1.339 3.385 1.00 86.56 81 ASP A N 1
ATOM 674 C CA . ASP A 1 81 ? -2.406 -2.278 3.529 1.00 86.56 81 ASP A CA 1
ATOM 675 C C . ASP A 1 81 ? -2.464 -2.888 4.944 1.00 86.56 81 ASP A C 1
ATOM 677 O O . ASP A 1 81 ? -3.545 -3.055 5.515 1.00 86.56 81 ASP A O 1
ATOM 681 N N . GLU A 1 82 ? -1.313 -3.228 5.532 1.00 88.31 82 GLU A N 1
ATOM 682 C CA . GLU A 1 82 ? -1.222 -3.747 6.903 1.00 88.31 82 GLU A CA 1
ATOM 683 C C . GLU A 1 82 ? -1.626 -2.684 7.937 1.00 88.31 82 GLU A C 1
ATOM 685 O O . GLU A 1 82 ? -2.397 -2.976 8.854 1.00 88.31 82 GLU A O 1
ATOM 690 N N . LEU A 1 83 ? -1.177 -1.438 7.767 1.00 88.31 83 LEU A N 1
ATOM 691 C CA . LEU A 1 83 ? -1.585 -0.314 8.611 1.00 88.31 83 LEU A CA 1
ATOM 692 C C . LEU A 1 83 ? -3.079 -0.010 8.475 1.00 88.31 83 LEU A C 1
ATOM 694 O O . LEU A 1 83 ? -3.748 0.228 9.481 1.00 88.31 83 LEU A O 1
ATOM 698 N N . GLN A 1 84 ? -3.623 -0.067 7.259 1.00 89.25 84 GLN A N 1
ATOM 699 C CA . GLN A 1 84 ? -5.040 0.169 7.005 1.00 89.25 84 GLN A CA 1
ATOM 700 C C . GLN A 1 84 ? -5.913 -0.854 7.743 1.00 89.25 84 GLN A C 1
ATOM 702 O O . GLN A 1 84 ? -6.878 -0.471 8.401 1.00 89.25 84 GLN A O 1
ATOM 707 N N . LYS A 1 85 ? -5.520 -2.135 7.745 1.00 89.62 85 LYS A N 1
ATOM 708 C CA . LYS A 1 85 ? -6.207 -3.177 8.528 1.00 89.62 85 LYS A CA 1
ATOM 709 C C . LYS A 1 85 ? -6.228 -2.868 10.024 1.00 89.62 85 LYS A C 1
ATOM 711 O O . LYS A 1 85 ? -7.267 -3.035 10.659 1.00 89.62 85 LYS A O 1
ATOM 716 N N . ARG A 1 86 ? -5.112 -2.389 10.589 1.00 88.88 86 ARG A N 1
ATOM 717 C CA . ARG A 1 86 ? -5.051 -1.994 12.010 1.00 88.88 86 ARG A CA 1
ATOM 718 C C . ARG A 1 86 ? -5.978 -0.818 12.298 1.00 88.88 86 ARG A C 1
ATOM 720 O O . ARG A 1 86 ? -6.705 -0.842 13.285 1.00 88.88 86 ARG A O 1
ATOM 727 N N . VAL A 1 87 ? -5.994 0.191 11.425 1.00 90.94 87 VAL A N 1
ATOM 728 C CA . VAL A 1 87 ? -6.899 1.344 11.550 1.00 90.94 87 VAL A CA 1
ATOM 729 C C . VAL A 1 87 ? -8.362 0.903 11.526 1.00 90.94 87 VAL A C 1
ATOM 731 O O . VAL A 1 87 ? -9.158 1.385 12.333 1.00 90.94 87 VAL A O 1
ATOM 734 N N . ASP A 1 88 ? -8.725 -0.008 10.628 1.00 91.94 88 ASP A N 1
ATOM 735 C CA . ASP A 1 88 ? -10.103 -0.481 10.507 1.00 91.94 88 ASP A CA 1
ATOM 736 C C . ASP A 1 88 ? -10.530 -1.322 11.716 1.00 91.94 88 ASP A C 1
ATOM 738 O O . ASP A 1 88 ? -11.638 -1.136 12.221 1.00 91.94 88 ASP A O 1
ATOM 742 N N . LEU A 1 89 ? -9.634 -2.150 12.257 1.00 90.69 89 LEU A N 1
ATOM 743 C CA . LEU A 1 89 ? -9.861 -2.867 13.511 1.00 90.69 89 LEU A CA 1
ATOM 744 C C . LEU A 1 89 ? -10.067 -1.903 14.692 1.00 90.69 89 LEU A C 1
ATOM 746 O O . LEU A 1 89 ? -11.030 -2.040 15.444 1.00 90.69 89 LEU A O 1
ATOM 750 N N . VAL A 1 90 ? -9.211 -0.887 14.833 1.00 89.19 90 VAL A N 1
ATOM 751 C CA . VAL A 1 90 ? -9.344 0.129 15.892 1.00 89.19 90 VAL A CA 1
ATOM 752 C C . VAL A 1 90 ? -10.676 0.877 15.777 1.00 89.19 90 VAL A C 1
ATOM 754 O O . VAL A 1 90 ? -11.345 1.103 16.785 1.00 89.19 90 VAL A O 1
ATOM 757 N N . LYS A 1 91 ? -11.108 1.229 14.559 1.00 91.44 91 LYS A N 1
ATOM 758 C CA . LYS A 1 91 ? -12.422 1.852 14.332 1.00 91.44 91 LYS A CA 1
ATOM 759 C C . LYS A 1 91 ? -13.570 0.949 14.781 1.00 91.44 91 LYS A C 1
ATOM 761 O O . LYS A 1 91 ? -14.508 1.449 15.397 1.00 91.44 91 LYS A O 1
ATOM 766 N N . GLN A 1 92 ? -13.497 -0.349 14.487 1.00 91.62 92 GLN A N 1
ATOM 767 C CA . GLN A 1 92 ? -14.509 -1.319 14.912 1.00 91.62 92 GLN A CA 1
ATOM 768 C C . GLN A 1 92 ? -14.561 -1.449 16.438 1.00 91.62 92 GLN A C 1
ATOM 770 O O . GLN A 1 92 ? -15.651 -1.395 16.999 1.00 91.62 92 GLN A O 1
ATOM 775 N N . LEU A 1 93 ? -13.408 -1.527 17.113 1.00 89.12 93 LEU A N 1
ATOM 776 C CA . LEU A 1 93 ? -13.333 -1.579 18.579 1.00 89.12 93 LEU A CA 1
ATOM 777 C C . LEU A 1 93 ? -13.931 -0.327 19.233 1.00 89.12 93 LEU A C 1
ATOM 779 O O . LEU A 1 93 ? -14.729 -0.431 20.160 1.00 89.12 93 LEU A O 1
ATOM 783 N N . ILE A 1 94 ? -13.593 0.864 18.725 1.00 87.88 94 ILE A N 1
ATOM 784 C CA . ILE A 1 94 ? -14.163 2.127 19.221 1.00 87.88 94 ILE A CA 1
ATOM 785 C C . ILE A 1 94 ? -15.683 2.144 19.044 1.00 87.88 94 ILE A C 1
ATOM 787 O O . ILE A 1 94 ? -16.396 2.638 19.916 1.00 87.88 94 ILE A O 1
ATOM 791 N N . GLN A 1 95 ? -16.183 1.652 17.910 1.00 89.56 95 GLN A N 1
ATOM 792 C CA 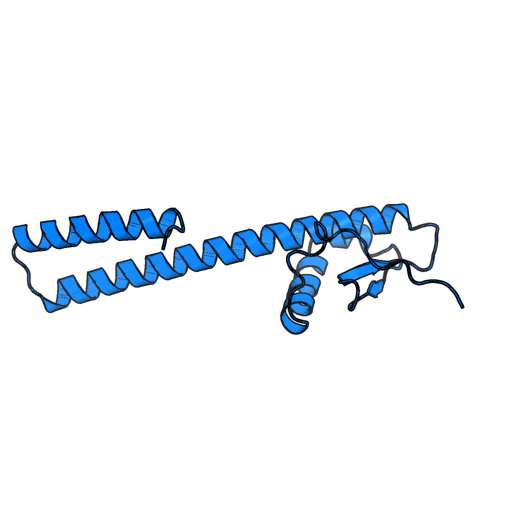. GLN A 1 95 ? -17.616 1.629 17.647 1.00 89.56 95 GLN A CA 1
ATOM 793 C C . GLN A 1 95 ? -18.339 0.647 18.5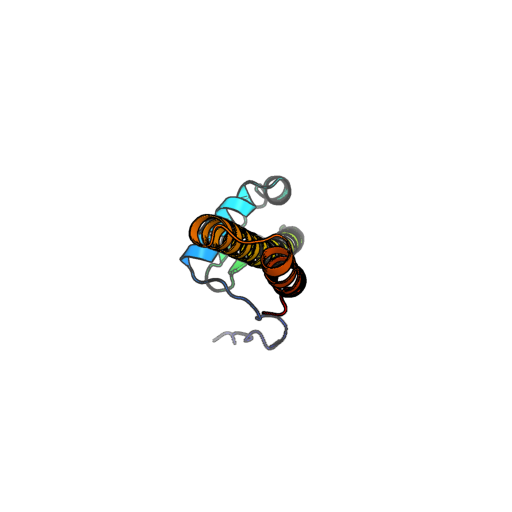75 1.00 89.56 95 GLN A C 1
ATOM 795 O O . GLN A 1 95 ? -19.314 1.042 19.204 1.00 89.56 95 GLN A O 1
ATOM 800 N N . ALA A 1 96 ? -17.810 -0.570 18.739 1.00 87.06 96 ALA A N 1
ATOM 801 C CA . ALA A 1 96 ? -18.351 -1.561 19.667 1.00 87.06 96 ALA A CA 1
ATOM 802 C C . ALA A 1 96 ? -18.422 -1.018 21.102 1.00 87.06 96 ALA A C 1
ATOM 804 O O . ALA A 1 96 ? -19.445 -1.169 21.761 1.00 87.06 96 ALA A O 1
ATOM 805 N N . TYR A 1 97 ? -17.380 -0.305 21.545 1.00 81.94 97 TYR A N 1
ATOM 806 C CA . TYR A 1 97 ? -17.369 0.346 22.854 1.00 81.94 97 TYR A CA 1
ATOM 807 C C . TYR A 1 97 ? -18.479 1.398 22.991 1.00 81.94 97 TYR A C 1
ATOM 809 O O . TYR A 1 97 ? -19.202 1.416 23.982 1.00 81.94 97 TYR A O 1
ATOM 817 N N . LYS A 1 98 ? -18.629 2.284 21.997 1.00 83.31 98 LYS A N 1
ATOM 818 C CA . LYS A 1 98 ? -19.669 3.328 22.018 1.00 83.31 98 LYS A CA 1
ATOM 819 C C . LYS A 1 98 ? -21.076 2.741 22.058 1.00 83.31 98 LYS A C 1
ATOM 821 O O . LYS A 1 98 ? -21.958 3.323 22.686 1.00 83.31 98 LYS A O 1
ATOM 826 N N . ASP A 1 99 ? -21.284 1.631 21.361 1.00 85.69 99 ASP A N 1
ATOM 827 C CA . ASP A 1 99 ? -22.569 0.944 21.338 1.00 85.69 99 ASP A CA 1
ATOM 828 C C . ASP A 1 99 ? -22.841 0.263 22.692 1.00 85.69 99 ASP A C 1
ATOM 830 O O . ASP A 1 99 ? -23.921 0.448 23.250 1.00 85.69 99 ASP A O 1
ATOM 834 N N . GLU A 1 100 ? -21.842 -0.401 23.287 1.00 80.00 100 GLU A N 1
ATOM 835 C CA . GLU A 1 100 ? -21.934 -1.023 24.618 1.00 80.00 100 GLU A CA 1
ATOM 836 C C . GLU A 1 100 ? -22.190 0.011 25.735 1.00 80.00 100 GLU A C 1
ATOM 838 O O . GLU A 1 100 ? -23.066 -0.183 26.578 1.00 80.00 100 GLU A O 1
ATOM 843 N N . GLU A 1 101 ? -21.500 1.157 25.713 1.00 76.12 101 GLU A N 1
ATOM 844 C CA . GLU A 1 101 ? -21.728 2.261 26.658 1.00 76.12 101 GLU A CA 1
ATOM 845 C C . GLU A 1 101 ? -23.160 2.813 26.556 1.00 76.12 101 GLU A C 1
ATOM 847 O O . GLU A 1 101 ? -23.803 3.096 27.571 1.00 76.12 101 GLU A O 1
ATOM 852 N N . LYS A 1 102 ? -23.678 2.943 25.329 1.00 76.81 102 LYS A N 1
ATOM 853 C CA . LYS A 1 102 ? -25.025 3.457 25.064 1.00 76.81 102 LYS A CA 1
ATOM 854 C C . LYS A 1 102 ? -26.122 2.479 25.486 1.00 76.81 102 LYS A C 1
ATOM 856 O O . LYS A 1 102 ? -27.175 2.925 25.936 1.00 76.81 102 LYS A O 1
ATOM 861 N N . GLU A 1 103 ? -25.913 1.177 25.310 1.00 73.50 103 GLU A N 1
ATOM 862 C CA . GLU A 1 103 ? -26.904 0.153 25.662 1.00 73.50 103 GLU A CA 1
ATOM 863 C C . GLU A 1 103 ? -27.043 -0.049 27.173 1.00 73.50 103 GLU A C 1
ATOM 865 O O . GLU A 1 103 ? -28.119 -0.424 27.640 1.00 73.50 103 GLU A O 1
ATOM 870 N N . LEU A 1 104 ? -25.979 0.199 27.938 1.00 67.19 104 LEU A N 1
ATOM 871 C CA . LEU A 1 104 ? -25.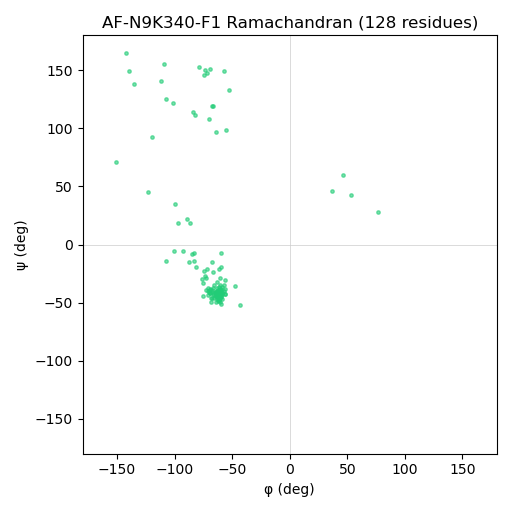903 -0.274 29.315 1.00 67.19 104 LEU A CA 1
ATOM 872 C C . LEU A 1 104 ? -26.217 0.771 30.411 1.00 67.19 104 LEU A C 1
ATOM 874 O O . LEU A 1 104 ? -26.276 0.368 31.569 1.00 67.19 104 LEU A O 1
ATOM 878 N N . GLU A 1 105 ? -26.433 2.065 30.105 1.00 68.69 105 GLU A N 1
ATOM 879 C CA . GLU A 1 105 ? -26.679 3.154 31.098 1.00 68.69 105 GLU A CA 1
ATOM 880 C C . GLU A 1 105 ? -25.859 2.990 32.407 1.00 68.69 105 GLU A C 1
ATOM 882 O O . GLU A 1 105 ? -26.373 3.056 33.528 1.00 68.69 105 GLU A O 1
ATOM 887 N N . LEU A 1 106 ? -24.566 2.690 32.257 1.00 65.50 106 LEU A N 1
ATOM 888 C CA . LEU A 1 106 ? -23.742 2.109 33.321 1.00 65.50 106 LEU A CA 1
ATOM 889 C C . LEU A 1 106 ? -23.448 3.061 34.478 1.00 65.50 106 LEU A C 1
ATOM 891 O O . LEU A 1 106 ? -23.278 4.268 34.300 1.00 65.50 106 LEU A O 1
ATOM 895 N N . LYS A 1 107 ? -23.252 2.485 35.670 1.00 69.25 107 LYS A N 1
ATOM 896 C CA . LYS A 1 107 ? -22.648 3.205 36.801 1.00 69.25 107 LYS A CA 1
ATOM 897 C C . LYS A 1 107 ? -21.142 3.384 36.559 1.00 69.25 107 LYS A C 1
ATOM 899 O O . LYS A 1 107 ? -20.502 2.515 35.972 1.00 69.25 107 LYS A O 1
ATOM 904 N N . GLU A 1 108 ? -20.547 4.460 37.087 1.00 68.00 108 GLU A N 1
ATOM 905 C CA . GLU A 1 108 ? -19.120 4.819 36.888 1.00 68.00 108 GLU A CA 1
ATOM 906 C C . GLU A 1 108 ? -18.125 3.654 37.091 1.00 68.00 108 GLU A C 1
ATOM 908 O O . GLU A 1 108 ? -17.115 3.554 36.394 1.00 68.00 108 GLU A O 1
ATOM 913 N N . TRP A 1 109 ? -18.387 2.742 38.032 1.00 67.25 109 TRP A N 1
ATOM 914 C CA . TRP A 1 109 ? -17.487 1.616 38.312 1.00 67.25 109 TRP A CA 1
ATOM 915 C C . TRP A 1 109 ? -17.570 0.487 37.264 1.00 67.25 109 TRP A C 1
ATOM 917 O O . TRP A 1 109 ? -16.565 -0.176 36.998 1.00 67.25 109 TRP A O 1
ATOM 927 N N . GLU A 1 110 ? -18.728 0.281 36.630 1.00 70.75 110 GLU A N 1
ATOM 928 C CA . GLU A 1 110 ? -18.888 -0.668 35.517 1.00 70.75 110 GLU A CA 1
ATOM 929 C C . GLU A 1 110 ? -18.217 -0.104 34.261 1.00 70.75 110 GLU A C 1
ATOM 931 O O . GLU A 1 110 ? -17.480 -0.821 33.585 1.00 70.75 110 GLU A O 1
ATOM 936 N N . GLN A 1 111 ? -18.343 1.211 34.035 1.00 70.62 111 GLN A N 1
ATOM 937 C CA . GLN A 1 111 ? -17.615 1.922 32.978 1.00 70.62 111 GLN A CA 1
ATOM 938 C C . GLN A 1 111 ? -16.096 1.727 33.107 1.00 70.62 111 GLN A C 1
ATOM 940 O O . GLN A 1 111 ? -15.426 1.437 32.117 1.00 70.62 111 GLN A O 1
ATOM 945 N N . SER A 1 112 ? -15.546 1.801 34.327 1.00 77.31 112 SER A N 1
ATOM 946 C CA . SER A 1 112 ? -14.112 1.588 34.585 1.00 77.31 112 SER A CA 1
ATOM 947 C C . SER A 1 112 ? -13.616 0.203 34.141 1.00 77.31 112 SER A C 1
ATOM 949 O O . SER A 1 112 ? -12.514 0.085 33.600 1.00 77.31 112 SER A O 1
ATOM 951 N N . THR A 1 113 ? -14.445 -0.834 34.294 1.00 81.38 113 THR A N 1
ATOM 952 C CA . THR A 1 113 ? -14.107 -2.204 33.871 1.00 81.38 113 THR A CA 1
ATOM 953 C C . THR A 1 113 ? -14.061 -2.318 32.345 1.00 81.38 113 THR A C 1
ATOM 955 O O . THR A 1 113 ? -13.128 -2.910 31.797 1.00 81.38 113 THR A O 1
ATOM 958 N N . ILE A 1 114 ? -15.018 -1.698 31.647 1.00 78.69 114 ILE A N 1
ATOM 959 C CA . ILE A 1 114 ? -15.065 -1.703 30.177 1.00 78.69 114 ILE A CA 1
ATOM 960 C C . ILE A 1 114 ? -13.912 -0.872 29.596 1.00 78.69 114 ILE A C 1
ATOM 962 O O . ILE A 1 114 ? -13.241 -1.333 28.675 1.00 78.69 114 ILE A O 1
ATOM 966 N N . TYR A 1 115 ? -13.596 0.300 30.165 1.00 81.12 115 TYR A N 1
ATOM 967 C CA . TYR A 1 115 ? -12.431 1.092 29.739 1.00 81.12 115 TYR A CA 1
ATOM 968 C C . TYR A 1 115 ? -11.114 0.320 29.897 1.00 81.12 115 TYR A C 1
ATOM 970 O O . TYR A 1 115 ? -10.245 0.409 29.030 1.00 81.12 115 TYR A O 1
ATOM 978 N N . GLY A 1 116 ? -10.968 -0.465 30.971 1.00 85.44 116 GLY A N 1
ATOM 979 C CA . GLY A 1 116 ? -9.795 -1.316 31.181 1.00 85.44 116 GLY A CA 1
ATOM 980 C C . GLY A 1 116 ? -9.644 -2.388 30.098 1.00 85.44 116 GLY A C 1
ATOM 981 O O . GLY A 1 116 ? -8.559 -2.553 29.542 1.00 85.44 116 GLY A O 1
ATOM 982 N N . ARG A 1 117 ? -10.737 -3.077 29.749 1.00 86.81 117 ARG A N 1
ATOM 983 C CA . ARG A 1 117 ? -10.744 -4.069 28.663 1.00 86.81 117 ARG A CA 1
ATOM 984 C C . ARG A 1 117 ? -10.440 -3.428 27.308 1.00 86.81 117 ARG A C 1
ATOM 986 O O . ARG A 1 117 ? -9.581 -3.920 26.580 1.00 86.81 117 ARG A O 1
ATOM 993 N N . PHE A 1 118 ? -11.095 -2.310 27.004 1.00 85.94 118 PHE A N 1
ATOM 994 C CA . PHE A 1 118 ? -10.886 -1.570 25.763 1.00 85.94 118 PHE A CA 1
ATOM 995 C C . PHE A 1 118 ? -9.432 -1.115 25.598 1.00 85.94 118 PHE A C 1
ATOM 997 O O . PHE A 1 118 ? -8.878 -1.228 24.510 1.00 85.94 118 PHE A O 1
ATOM 1004 N N . ALA A 1 119 ? -8.782 -0.653 26.672 1.00 86.75 119 ALA A N 1
ATOM 1005 C CA . ALA A 1 119 ? -7.380 -0.247 26.622 1.00 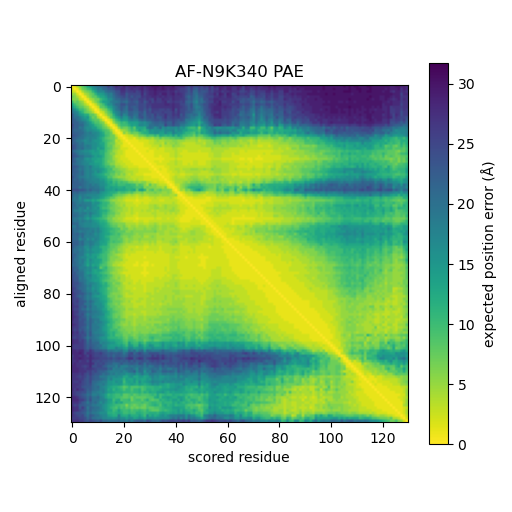86.75 119 ALA A CA 1
ATOM 1006 C C . ALA A 1 119 ? -6.447 -1.398 26.196 1.00 86.75 119 ALA A C 1
ATOM 1008 O O . ALA A 1 119 ? -5.536 -1.178 25.399 1.00 86.75 119 ALA A O 1
ATOM 1009 N N . ILE A 1 120 ? -6.704 -2.620 26.677 1.00 89.38 120 ILE A N 1
ATOM 1010 C CA . ILE A 1 120 ? -5.925 -3.817 26.321 1.00 89.38 120 ILE A CA 1
ATOM 1011 C C . ILE A 1 120 ? -6.151 -4.192 24.851 1.00 89.38 120 ILE A C 1
ATOM 1013 O O . ILE A 1 120 ? -5.188 -4.385 24.109 1.00 89.38 120 ILE A O 1
ATOM 1017 N N . GLU A 1 121 ? -7.412 -4.267 24.416 1.00 89.19 121 GLU A N 1
ATOM 1018 C CA . GLU A 1 121 ? -7.762 -4.629 23.034 1.00 89.19 121 GLU A CA 1
ATOM 1019 C C . GLU A 1 121 ? -7.234 -3.588 22.029 1.00 89.19 121 GLU A C 1
ATOM 1021 O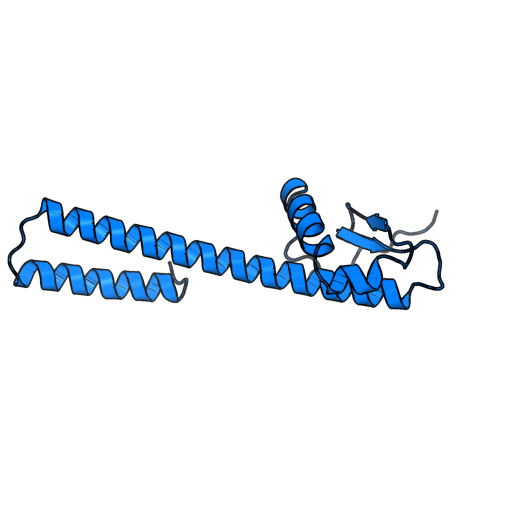 O . GLU A 1 121 ? -6.721 -3.938 20.964 1.00 89.19 121 GLU A O 1
ATOM 1026 N N . LEU A 1 122 ? -7.275 -2.302 22.394 1.00 87.62 122 LEU A N 1
ATOM 1027 C CA . LEU A 1 122 ? -6.706 -1.213 21.603 1.00 87.62 122 LEU A CA 1
ATOM 1028 C C . LEU A 1 122 ? -5.183 -1.343 21.465 1.00 87.62 122 LEU A C 1
ATOM 1030 O O . LEU A 1 122 ? -4.646 -1.165 20.371 1.00 87.62 122 LEU A O 1
ATOM 1034 N N . GLU A 1 123 ? -4.478 -1.657 22.554 1.00 89.00 123 GLU A N 1
ATOM 1035 C CA . GLU A 1 123 ? -3.027 -1.846 22.529 1.00 89.00 123 GLU A CA 1
ATOM 1036 C C . GLU A 1 123 ? -2.628 -3.015 21.612 1.00 89.00 123 GLU A C 1
ATOM 1038 O O . GLU A 1 123 ? -1.718 -2.869 20.791 1.00 89.00 123 GLU A O 1
ATOM 1043 N N . GLN A 1 124 ? -3.343 -4.141 21.689 1.00 88.00 124 GLN A N 1
ATOM 1044 C CA . GLN A 1 124 ? -3.127 -5.301 20.815 1.00 88.00 124 GLN A CA 1
ATOM 1045 C C . GLN A 1 124 ? -3.377 -4.956 19.339 1.00 88.00 124 GLN A C 1
ATOM 1047 O O . GLN A 1 124 ? -2.545 -5.263 18.480 1.00 88.00 124 GLN A O 1
ATOM 1052 N N . ALA A 1 125 ? -4.468 -4.243 19.039 1.00 86.00 125 ALA A N 1
ATOM 1053 C CA . ALA A 1 125 ? -4.800 -3.806 17.683 1.00 86.00 125 ALA A CA 1
ATOM 1054 C C . ALA A 1 125 ? -3.733 -2.873 17.081 1.00 86.00 125 ALA A C 1
ATOM 1056 O O . ALA A 1 125 ? -3.369 -3.009 15.910 1.00 86.00 125 ALA A O 1
ATOM 1057 N N . LEU A 1 126 ? -3.182 -1.954 17.880 1.00 83.19 126 LEU A N 1
ATOM 1058 C CA . LEU A 1 126 ? -2.118 -1.043 17.443 1.00 83.19 126 LEU A CA 1
ATOM 1059 C C . LEU A 1 126 ? -0.804 -1.781 17.150 1.00 83.19 126 LEU A C 1
ATOM 1061 O O . LEU A 1 126 ? -0.125 -1.479 16.160 1.00 83.19 126 LEU A O 1
ATOM 1065 N N . LYS A 1 127 ? -0.464 -2.784 17.967 1.00 87.38 127 LYS A N 1
ATOM 1066 C CA . LYS A 1 127 ? 0.709 -3.641 17.736 1.00 87.38 127 LYS A CA 1
ATOM 1067 C C . LYS A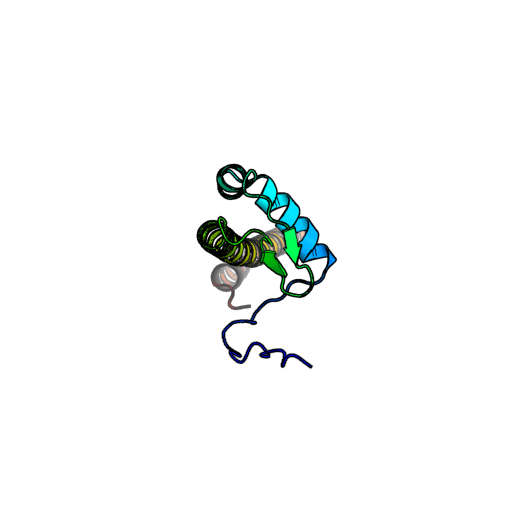 1 127 ? 0.517 -4.605 16.561 1.00 87.38 127 LYS A C 1
ATOM 1069 O O . LYS A 1 127 ? 1.504 -5.011 15.951 1.00 87.38 127 LYS A O 1
ATOM 1074 N N . GLY A 1 128 ? -0.731 -4.886 16.180 1.00 78.25 128 GLY A N 1
ATOM 1075 C CA . GLY A 1 128 ? -1.072 -5.910 15.190 1.00 78.25 128 GLY A CA 1
ATOM 1076 C C . GLY A 1 128 ? -0.988 -7.328 15.767 1.00 78.25 128 GLY A C 1
ATOM 1077 O O . GLY A 1 128 ? -0.681 -8.260 15.034 1.00 78.25 128 GLY A O 1
ATOM 1078 N N . GLU A 1 129 ? -1.210 -7.470 17.076 1.00 76.31 129 GLU A N 1
ATOM 1079 C CA . GLU A 1 129 ? -1.088 -8.710 17.861 1.00 76.31 129 GLU A CA 1
ATOM 1080 C C . GLU A 1 129 ? -2.455 -9.389 18.102 1.00 76.31 129 GLU A C 1
ATOM 1082 O O . GLU A 1 129 ? -2.694 -9.939 19.176 1.00 76.31 129 GLU A O 1
ATOM 1087 N N . THR A 1 130 ? -3.369 -9.314 17.130 1.00 56.56 130 THR A N 1
ATOM 1088 C CA . THR A 1 130 ? -4.731 -9.882 17.217 1.00 56.56 130 THR A CA 1
ATOM 1089 C C . THR A 1 130 ? -4.867 -11.255 16.592 1.00 56.56 130 THR A C 1
ATOM 1091 O O . THR A 1 130 ? -4.411 -11.395 15.433 1.00 56.56 130 THR A O 1
#

Nearest PDB structures (foldseek):
  8k91-assembly1_C  TM=5.885E-01  e=2.048E+00  Meiothermus 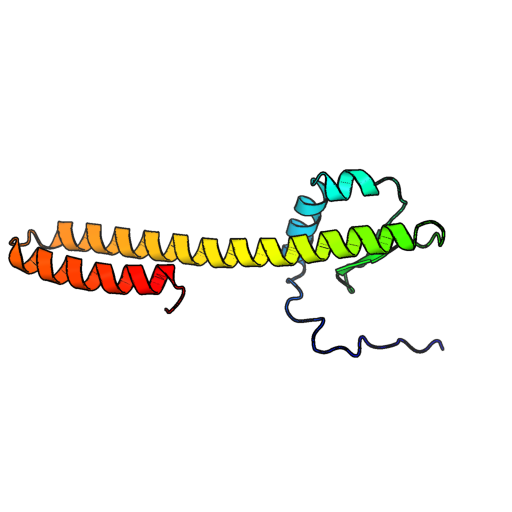taiwanensis
  8ijk-assembly1_A  TM=3.849E-01  e=3.498E+00  Homo sapiens

Mean predicted aligned error: 10.87 Å

Solvent-accessible surface area (backbone atoms only — not comparable to full-atom values): 7812 Å² total; per-residue (Å²): 141,79,83,78,80,69,87,86,49,88,82,77,69,84,75,82,62,58,70,73,58,42,53,55,50,47,59,56,49,60,72,32,72,74,36,60,77,51,70,83,56,68,65,48,74,40,79,89,78,70,40,57,41,51,91,52,74,89,35,52,68,57,33,52,52,52,41,51,54,49,51,54,47,55,53,49,52,49,54,49,54,54,51,49,52,33,52,52,51,46,54,50,53,54,48,53,49,55,50,52,56,67,74,56,78,61,55,76,72,58,48,53,55,53,53,54,54,49,53,54,56,49,53,30,34,74,74,65,72,118

Foldseek 3Di:
DDDDPDPPDPPPPPDDDDLVVLVVLVVVLCPDPQVVVLVVVQWDADSVVRAIDHPDPVCVVSSVSSRVSSVVSVVVVVVVVLVVQLVVQLVVLVVVLVVVCVVDVDDPVVNVVSVVVSVVSNVCSNVVND

Sequence (130 aa):
MNQITKCNDERMCARCFTGDKCEVMRSEFEKTKAYELCKSWQMDFDEELQTYYSINPMFHSDVTVINSAWRMYQERQTEVDELQKRVDLVKQLIQAYKDEEKELELKEWEQSTIYGRFAIELEQALKGET

pLDDT: mean 78.08, std 17.27, range [32.75, 92.31]

Secondary structure (DSSP, 8-state):
---------TTS-S-PPPHHHHHHHHHHHHTSHHHHTTTTS--EEETTTTEEE-SSGGGHHHHHHHHHHHHHHHHHHHHHHHHHHHHHHHHHHHHHHHHHHHHH---HHHHHHHHHHHHHHHHHHHHT--